Protein AF-A0A6I9MUZ3-F1 (afdb_monomer_lite)

pLDDT: mean 75.19, std 16.55, range [36.91, 97.44]

Sequence (96 aa):
MTSFPLPQPRGIDLSLPTCGEIQCSDHGSCLSPPGGGTGFVCNCDLGYQGEACEDTVNGALSLPLSLSVLAVIFGVLMVAFLVAKIRQKQKKRNRY

Organism: NCBI:txid8208

Foldseek 3Di:
DDDDPDDDDPDPPVPDDACLVPQLVVQFHWDDPPPRDPDTATDGHPQFDDRSSPDGPVNVVVVVVVVVVVVVVVVVVVVVVVVVVVVVVVVVVVVD

InterPro domains:
  IPR000742 EGF-like domain [PS00022] (42-53)
  IPR000742 EGF-like domain [PS01186] (42-53)
  IPR000742 EGF-like domain [PS50026] (15-54)

Secondary structure (DSSP, 8-state):
---PPP-PPPP--TTS--HHHH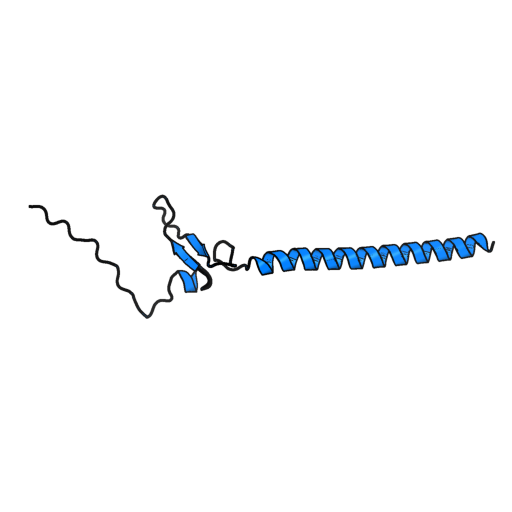HSTTSEEEE--TT--S--EEEEPTTEESSSS-EETTHHHHHHHHHHHHHHHHHHHHHHHHHHHHHHHHHHHTT-

Structure (mmCIF, N/CA/C/O backbone):
data_AF-A0A6I9MUZ3-F1
#
_entry.id   AF-A0A6I9MUZ3-F1
#
loop_
_atom_site.group_PDB
_atom_site.id
_atom_site.type_symbol
_atom_site.label_atom_id
_atom_site.label_alt_id
_atom_site.label_comp_id
_atom_site.label_asym_id
_atom_site.label_entity_id
_atom_site.label_seq_id
_atom_site.pdbx_PDB_ins_code
_atom_site.Cartn_x
_atom_site.Cartn_y
_atom_site.Cartn_z
_atom_site.occupancy
_atom_site.B_iso_or_equiv
_atom_site.auth_seq_id
_atom_site.auth_comp_id
_atom_site.auth_asym_id
_atom_site.auth_atom_id
_atom_site.pdbx_PDB_model_num
ATOM 1 N N . MET A 1 1 ? 25.807 2.320 -52.264 1.00 37.91 1 MET A N 1
ATOM 2 C CA . MET A 1 1 ? 26.033 1.276 -51.242 1.00 37.91 1 MET A CA 1
ATOM 3 C C . MET A 1 1 ? 26.203 2.002 -49.915 1.00 37.91 1 MET A C 1
ATOM 5 O O . MET A 1 1 ? 27.305 2.401 -49.577 1.00 37.91 1 MET A O 1
ATOM 9 N N . THR A 1 2 ? 25.105 2.346 -49.247 1.00 36.91 2 THR A N 1
ATOM 10 C CA . THR A 1 2 ? 25.132 3.125 -47.999 1.00 36.91 2 THR A CA 1
ATOM 11 C C . THR A 1 2 ? 25.165 2.159 -46.825 1.00 36.91 2 THR A C 1
ATOM 13 O O . THR A 1 2 ? 24.135 1.605 -46.446 1.00 36.91 2 THR A O 1
ATOM 16 N N . SER A 1 3 ? 26.353 1.913 -46.280 1.00 43.47 3 SER A N 1
ATOM 17 C CA . SER A 1 3 ? 26.522 1.188 -45.023 1.00 43.47 3 SER A CA 1
ATOM 18 C C . SER A 1 3 ? 26.066 2.085 -43.869 1.00 43.47 3 SER A C 1
ATOM 20 O O . SER A 1 3 ? 26.798 2.980 -43.449 1.00 43.47 3 SER A O 1
ATOM 22 N N . PHE A 1 4 ? 24.840 1.871 -43.389 1.00 40.12 4 PHE A N 1
ATOM 23 C CA . PHE A 1 4 ? 24.373 2.406 -42.110 1.00 40.12 4 PHE A CA 1
ATOM 24 C C . PHE A 1 4 ? 25.243 1.820 -40.983 1.00 40.12 4 PHE A C 1
ATOM 26 O O . PHE A 1 4 ? 25.352 0.593 -40.900 1.00 40.12 4 PHE A O 1
ATOM 33 N N . PRO A 1 5 ? 25.863 2.635 -40.112 1.00 45.69 5 PRO A N 1
ATOM 34 C CA . PRO A 1 5 ? 26.502 2.118 -38.912 1.00 45.69 5 PRO A CA 1
ATOM 35 C C . PRO A 1 5 ? 25.411 1.569 -37.987 1.00 45.69 5 PRO A C 1
ATOM 37 O O . PRO A 1 5 ? 24.485 2.292 -37.618 1.00 45.69 5 PRO A O 1
ATOM 40 N N . LEU A 1 6 ? 25.506 0.286 -37.634 1.00 44.88 6 LEU A N 1
ATOM 41 C CA . LEU A 1 6 ? 24.708 -0.328 -36.572 1.00 44.88 6 LEU A CA 1
ATOM 42 C C . LEU A 1 6 ? 24.809 0.527 -35.291 1.00 44.88 6 LEU A C 1
ATOM 44 O O . LEU A 1 6 ? 25.926 0.908 -34.925 1.00 44.88 6 LEU A O 1
ATOM 48 N N . PRO A 1 7 ? 23.693 0.827 -34.596 1.00 53.34 7 PRO A N 1
ATOM 49 C CA . PRO A 1 7 ? 23.743 1.494 -33.302 1.00 53.34 7 PRO A CA 1
ATOM 50 C C . PRO A 1 7 ? 24.540 0.605 -32.351 1.00 53.34 7 PRO A C 1
ATOM 52 O O . PRO A 1 7 ? 24.147 -0.530 -32.081 1.00 53.34 7 PRO A O 1
ATOM 55 N N . GLN A 1 8 ? 25.693 1.086 -31.893 1.00 42.69 8 GLN A N 1
ATOM 56 C CA . GLN A 1 8 ? 26.495 0.337 -30.939 1.00 42.69 8 GLN A CA 1
ATOM 57 C C . GLN A 1 8 ? 25.699 0.174 -29.635 1.00 42.69 8 GLN A C 1
ATOM 59 O O . GLN A 1 8 ? 25.202 1.178 -29.110 1.00 42.69 8 GLN A O 1
ATOM 64 N N . PRO A 1 9 ? 25.555 -1.054 -29.104 1.00 49.97 9 PRO A N 1
ATOM 65 C CA . PRO A 1 9 ? 25.009 -1.245 -27.772 1.00 49.97 9 PRO A CA 1
ATOM 66 C C . PRO A 1 9 ? 25.951 -0.528 -26.807 1.00 49.97 9 PRO A C 1
ATOM 68 O O . PRO A 1 9 ? 27.155 -0.787 -26.782 1.00 49.97 9 PRO A O 1
ATOM 71 N N . ARG A 1 10 ? 25.412 0.460 -26.087 1.00 51.56 10 ARG A N 1
ATOM 72 C CA . ARG A 1 10 ? 26.177 1.233 -25.112 1.00 51.56 10 ARG A CA 1
ATOM 73 C C . ARG A 1 10 ? 26.773 0.262 -24.097 1.00 51.56 10 ARG A C 1
ATOM 75 O O . ARG A 1 10 ? 26.066 -0.606 -23.596 1.00 51.56 10 ARG A O 1
ATOM 82 N N . GLY A 1 11 ? 28.083 0.387 -23.889 1.00 51.19 11 GLY A N 1
ATOM 83 C CA . GLY A 1 11 ? 28.867 -0.490 -23.032 1.00 51.19 11 GLY A CA 1
ATOM 84 C C . GLY A 1 11 ? 28.227 -0.665 -21.659 1.00 51.19 11 GLY A C 1
ATOM 85 O O . GLY A 1 11 ? 27.684 0.278 -21.087 1.00 51.19 11 GLY A O 1
ATOM 86 N N . ILE A 1 12 ? 28.280 -1.895 -21.161 1.00 54.88 12 ILE A N 1
ATOM 87 C CA . ILE A 1 12 ? 27.889 -2.241 -19.799 1.00 54.88 12 ILE A CA 1
ATOM 88 C C . ILE A 1 12 ? 29.020 -1.730 -18.903 1.00 54.88 12 ILE A C 1
ATOM 90 O O . ILE A 1 12 ? 30.051 -2.384 -18.755 1.00 54.88 12 ILE A O 1
ATOM 94 N N . ASP A 1 13 ? 28.869 -0.511 -18.395 1.00 49.88 13 ASP A N 1
ATOM 95 C CA . ASP A 1 13 ? 29.793 0.082 -17.433 1.00 49.88 13 ASP A CA 1
ATOM 96 C C . ASP A 1 13 ? 29.585 -0.619 -16.081 1.00 49.88 13 ASP A C 1
ATOM 98 O O . ASP A 1 13 ? 28.618 -0.366 -15.368 1.00 49.88 13 ASP A O 1
ATOM 102 N N . LEU A 1 14 ? 30.473 -1.559 -15.748 1.00 55.19 14 LEU A N 1
ATOM 103 C CA . LEU A 1 14 ? 30.393 -2.448 -14.576 1.00 55.19 14 LEU A CA 1
ATOM 104 C C . LEU A 1 14 ? 30.644 -1.716 -13.235 1.00 55.19 14 LEU A C 1
ATOM 106 O O . LEU A 1 14 ? 30.970 -2.338 -12.228 1.00 55.19 14 LEU A O 1
ATOM 110 N N . SER A 1 15 ? 30.576 -0.384 -13.208 1.00 54.94 15 SER A N 1
ATOM 111 C CA . SER A 1 15 ? 30.851 0.440 -12.019 1.00 54.94 15 SER A CA 1
ATOM 112 C C . SER A 1 15 ? 29.850 1.577 -11.798 1.00 54.94 15 SER A C 1
ATOM 114 O O . SER A 1 15 ? 30.048 2.377 -10.885 1.00 54.94 15 SER A O 1
ATOM 116 N N . LEU A 1 16 ? 28.767 1.644 -12.580 1.00 53.00 16 LEU A N 1
ATOM 117 C CA . LEU A 1 16 ? 27.635 2.525 -12.298 1.00 53.00 16 LEU A CA 1
ATOM 118 C C . LEU A 1 16 ? 26.445 1.653 -11.870 1.00 53.00 16 LEU A C 1
ATOM 120 O O . LEU A 1 16 ? 26.091 0.749 -12.630 1.00 53.00 16 LEU A O 1
ATOM 124 N N . PRO A 1 17 ? 25.833 1.886 -10.690 1.00 60.06 17 PRO A N 1
ATOM 125 C CA . PRO A 1 17 ? 24.660 1.123 -10.296 1.00 60.06 17 PRO A CA 1
ATOM 126 C C . PRO A 1 17 ? 23.590 1.304 -11.376 1.00 60.06 17 PRO A C 1
ATOM 128 O O . PRO A 1 17 ? 23.399 2.405 -11.912 1.00 60.06 17 PRO A O 1
ATOM 131 N N . THR A 1 18 ? 22.959 0.204 -11.781 1.00 69.25 18 THR A N 1
ATOM 132 C CA . THR A 1 18 ? 22.018 0.238 -12.909 1.00 69.25 18 THR A CA 1
ATOM 133 C C . THR A 1 18 ? 20.837 1.127 -12.525 1.00 69.25 18 THR A C 1
ATOM 135 O O . THR A 1 18 ? 20.486 1.229 -11.355 1.00 69.25 18 THR A O 1
ATOM 138 N N . CYS A 1 19 ? 20.181 1.766 -13.496 1.00 72.94 19 CYS A N 1
ATOM 139 C CA . CYS A 1 19 ? 18.974 2.556 -13.227 1.00 72.94 19 CYS A CA 1
ATOM 140 C C . CYS A 1 19 ? 17.936 1.776 -12.386 1.00 72.94 19 CYS A C 1
ATOM 142 O O . CYS A 1 19 ? 17.274 2.367 -11.545 1.00 72.94 19 CYS A O 1
ATOM 144 N N . GLY A 1 20 ? 17.853 0.447 -12.535 1.00 70.50 20 GLY A N 1
ATOM 145 C CA . GLY A 1 20 ? 17.021 -0.399 -11.673 1.00 70.50 20 GLY A CA 1
ATOM 146 C C . GLY A 1 20 ? 17.391 -0.342 -10.183 1.00 70.50 20 GLY A C 1
ATOM 147 O O . GLY A 1 20 ? 16.508 -0.250 -9.340 1.00 70.50 20 GLY A O 1
ATOM 148 N N . GLU A 1 21 ? 18.681 -0.298 -9.854 1.00 73.38 21 GLU A N 1
ATOM 149 C CA . GLU A 1 21 ? 19.199 -0.288 -8.477 1.00 73.38 21 GLU A CA 1
ATOM 150 C C . GLU A 1 21 ? 18.994 1.076 -7.796 1.00 73.38 21 GLU A C 1
ATOM 152 O O . GLU A 1 21 ? 18.529 1.153 -6.662 1.00 73.38 21 GLU A O 1
ATOM 157 N N . ILE A 1 22 ? 19.280 2.177 -8.503 1.00 75.31 22 ILE A N 1
ATOM 158 C CA . ILE A 1 22 ? 19.171 3.537 -7.936 1.00 75.31 22 ILE A CA 1
ATOM 159 C C . ILE A 1 22 ? 17.725 4.035 -7.970 1.00 75.31 22 ILE A C 1
ATOM 161 O O . ILE A 1 22 ? 17.260 4.702 -7.047 1.00 75.31 22 ILE A O 1
ATOM 165 N N . GLN A 1 23 ? 17.027 3.735 -9.063 1.00 78.56 23 GLN A N 1
ATOM 166 C CA . GLN A 1 23 ? 15.816 4.440 -9.451 1.00 78.56 23 GLN A CA 1
ATOM 167 C C . GLN A 1 23 ? 14.553 3.592 -9.362 1.00 78.56 23 GLN A C 1
ATOM 169 O O . GLN A 1 23 ? 13.475 4.164 -9.254 1.00 78.56 23 GLN A O 1
ATOM 174 N N . CYS A 1 24 ? 14.691 2.265 -9.363 1.00 84.62 24 CYS A N 1
ATOM 175 C CA . CYS A 1 24 ? 13.596 1.320 -9.143 1.00 84.62 24 CYS A CA 1
ATOM 176 C C . CYS A 1 24 ? 13.801 0.490 -7.864 1.00 84.62 24 CYS A C 1
ATOM 178 O O . CYS A 1 24 ? 13.346 -0.650 -7.795 1.00 84.62 24 CYS A O 1
ATOM 180 N N . SER A 1 25 ? 14.534 1.043 -6.887 1.00 84.00 25 SER A N 1
ATOM 181 C CA . SER A 1 25 ? 14.793 0.438 -5.571 1.00 84.00 25 SER A CA 1
ATOM 182 C C . SER A 1 25 ? 15.311 -1.006 -5.616 1.00 84.00 25 SER A C 1
ATOM 184 O O . SER A 1 25 ? 15.020 -1.782 -4.712 1.00 84.00 25 SER A O 1
ATOM 186 N N . ASP A 1 26 ? 16.062 -1.373 -6.660 1.00 83.00 26 ASP A N 1
ATOM 187 C CA . ASP A 1 26 ? 16.543 -2.745 -6.913 1.00 83.00 26 ASP A CA 1
ATOM 188 C C . ASP A 1 26 ? 15.416 -3.786 -7.102 1.00 83.00 26 ASP A C 1
ATOM 190 O O . ASP A 1 26 ? 15.635 -4.993 -7.131 1.00 83.00 26 ASP A O 1
ATOM 194 N N . HIS A 1 27 ? 14.179 -3.318 -7.263 1.00 85.38 27 HIS A N 1
ATOM 195 C CA . HIS A 1 27 ? 12.968 -4.127 -7.384 1.00 85.38 27 HIS A CA 1
ATOM 196 C C . HIS A 1 27 ? 12.300 -3.959 -8.753 1.00 85.38 27 HIS A C 1
ATOM 198 O O . HIS A 1 27 ? 11.095 -4.174 -8.905 1.00 85.38 27 HIS A O 1
ATOM 204 N N . GLY A 1 28 ? 13.068 -3.546 -9.764 1.00 83.75 28 GLY A N 1
ATOM 205 C CA . GLY A 1 28 ? 12.564 -3.386 -11.116 1.00 83.75 28 GLY A CA 1
ATOM 206 C C . GLY A 1 28 ? 13.615 -2.991 -12.144 1.00 83.75 28 GLY A C 1
ATOM 207 O O . GLY A 1 28 ? 14.772 -2.696 -11.846 1.00 83.75 28 GLY A O 1
ATOM 208 N N . SER A 1 29 ? 13.180 -2.968 -13.400 1.00 83.38 29 SER A N 1
ATOM 209 C CA . SER A 1 29 ? 14.001 -2.586 -14.550 1.00 83.38 29 SER A CA 1
ATOM 210 C C . SER A 1 29 ? 13.549 -1.252 -15.135 1.00 83.38 29 SER A C 1
ATOM 212 O O . SER A 1 29 ? 12.360 -1.045 -15.363 1.00 83.38 29 SER A O 1
ATOM 214 N N . CYS A 1 30 ? 14.486 -0.358 -15.447 1.00 81.44 30 CYS A N 1
ATOM 215 C CA . CYS A 1 30 ? 14.154 0.895 -16.123 1.00 81.44 30 CYS A CA 1
ATOM 216 C C . CYS A 1 30 ? 13.858 0.668 -17.605 1.00 81.44 30 CYS A C 1
ATOM 218 O O . CYS A 1 30 ? 14.708 0.184 -18.355 1.00 81.44 30 CYS A O 1
ATOM 220 N N . LEU A 1 31 ? 12.677 1.094 -18.038 1.00 78.44 31 LEU A N 1
ATOM 221 C CA . LEU A 1 31 ? 12.253 1.102 -19.431 1.00 78.44 31 LEU A CA 1
ATOM 222 C C . LEU A 1 31 ? 12.066 2.543 -19.915 1.00 78.44 31 LEU A C 1
ATOM 224 O O . LEU A 1 31 ? 11.685 3.440 -19.160 1.00 78.44 31 LEU A O 1
ATOM 228 N N . SER A 1 32 ? 12.325 2.778 -21.202 1.00 69.06 32 SER A N 1
ATOM 229 C CA . SER A 1 32 ? 11.989 4.056 -21.829 1.00 69.06 32 SER A CA 1
ATOM 230 C C . SER A 1 32 ? 10.466 4.177 -21.993 1.00 69.06 32 SER A C 1
ATOM 232 O O . SER A 1 32 ? 9.828 3.202 -22.397 1.00 69.06 32 SER A O 1
ATOM 234 N N . PRO A 1 33 ? 9.869 5.355 -21.733 1.00 70.56 33 PRO A N 1
ATOM 235 C CA . PRO A 1 33 ? 8.443 5.573 -21.890 1.00 70.56 33 PRO A CA 1
ATOM 236 C C . PRO A 1 33 ? 7.995 5.242 -23.320 1.00 70.56 33 PRO A C 1
ATOM 238 O O . PRO A 1 33 ? 8.664 5.664 -24.277 1.00 70.56 33 PRO A O 1
ATOM 241 N N . PRO A 1 34 ? 6.858 4.546 -23.498 1.00 54.41 34 PRO A N 1
ATOM 242 C CA . PRO A 1 34 ? 6.276 4.331 -24.815 1.00 54.41 34 PRO A CA 1
ATOM 243 C C . PRO A 1 34 ? 5.855 5.692 -25.388 1.00 54.41 34 PRO A C 1
ATOM 245 O O . PRO A 1 34 ? 4.832 6.251 -25.010 1.00 54.41 34 PRO A O 1
ATOM 248 N N . GLY A 1 35 ? 6.697 6.268 -26.249 1.00 61.62 35 GLY A N 1
ATOM 249 C CA . GLY A 1 35 ? 6.505 7.618 -26.794 1.00 61.62 35 GLY A CA 1
ATOM 250 C C . GLY A 1 35 ? 7.778 8.455 -26.942 1.00 61.62 35 GLY A C 1
ATOM 251 O O . GLY A 1 35 ? 7.710 9.536 -27.517 1.00 61.62 35 GLY A O 1
ATOM 252 N N . GLY A 1 36 ? 8.938 7.976 -26.474 1.00 56.03 36 GLY A N 1
ATOM 253 C CA . GLY A 1 36 ? 10.222 8.650 -26.724 1.00 56.03 36 GLY A CA 1
ATOM 254 C C . GLY A 1 36 ? 10.424 9.947 -25.930 1.00 56.03 36 GLY A C 1
ATOM 255 O O . GLY A 1 36 ? 11.052 10.879 -26.425 1.00 56.03 36 GLY A O 1
ATOM 256 N N . GLY A 1 37 ? 9.880 10.020 -24.712 1.00 62.47 37 GLY A N 1
ATOM 257 C CA . GLY A 1 37 ? 10.147 11.111 -23.770 1.00 62.47 37 GLY A CA 1
ATOM 258 C C . GLY A 1 37 ? 11.477 10.943 -23.025 1.00 62.47 37 GLY A C 1
ATOM 259 O O . GLY A 1 37 ? 12.041 9.854 -22.975 1.00 62.47 37 GLY A O 1
ATOM 260 N N . THR A 1 38 ? 11.959 12.017 -22.395 1.00 60.19 38 THR A N 1
ATOM 261 C CA . THR A 1 38 ? 13.193 12.038 -21.580 1.00 60.19 38 THR A CA 1
ATOM 262 C C . THR A 1 38 ? 13.025 11.446 -20.172 1.00 60.19 38 THR A C 1
ATOM 264 O O . THR A 1 38 ? 13.920 11.585 -19.344 1.00 60.19 38 THR A O 1
ATOM 267 N N . GLY A 1 39 ? 11.873 10.838 -19.873 1.00 64.38 39 GLY A N 1
ATOM 268 C CA . GLY A 1 39 ? 11.627 10.135 -18.611 1.00 64.38 39 GLY A CA 1
ATOM 269 C C . GLY A 1 39 ? 12.107 8.685 -18.665 1.00 64.38 39 GLY A C 1
ATOM 270 O O . GLY A 1 39 ? 12.375 8.156 -19.739 1.00 64.38 39 GLY A O 1
ATOM 271 N N . PHE A 1 40 ? 12.185 8.032 -17.512 1.00 73.00 40 PHE A N 1
ATOM 272 C CA . PHE A 1 40 ? 12.291 6.578 -17.382 1.00 73.00 40 PHE A CA 1
ATOM 273 C C . PHE A 1 40 ? 11.051 6.090 -16.624 1.00 73.00 40 PHE A C 1
ATOM 275 O O . PHE A 1 40 ? 10.476 6.838 -15.836 1.00 73.00 40 PHE A O 1
ATOM 282 N N . VAL A 1 41 ? 10.615 4.863 -16.890 1.00 80.25 41 VAL A N 1
ATOM 283 C CA . VAL A 1 41 ? 9.532 4.203 -16.151 1.00 80.25 41 VAL A CA 1
ATOM 284 C C . VAL A 1 41 ? 10.086 2.911 -15.574 1.00 80.25 41 VAL A C 1
ATOM 286 O O . VAL A 1 41 ? 10.758 2.161 -16.282 1.00 80.25 41 VAL A O 1
ATOM 289 N N . CYS A 1 42 ? 9.815 2.647 -14.301 1.00 85.00 42 CYS A N 1
ATOM 290 C CA . CYS A 1 42 ? 10.203 1.401 -13.660 1.00 85.00 42 CYS A CA 1
ATOM 291 C C . CYS A 1 42 ? 9.208 0.284 -13.988 1.00 85.00 42 CYS A C 1
ATOM 293 O O . CYS A 1 42 ? 8.002 0.420 -13.796 1.00 85.00 42 CYS A O 1
ATOM 295 N N . ASN A 1 43 ? 9.721 -0.837 -14.483 1.00 85.38 43 ASN A N 1
ATOM 296 C CA . ASN A 1 43 ? 8.983 -2.084 -14.601 1.00 85.38 43 ASN A CA 1
ATOM 297 C C . ASN A 1 43 ? 9.286 -2.944 -13.375 1.00 85.38 43 ASN A C 1
ATOM 299 O O . ASN A 1 43 ? 10.331 -3.597 -13.335 1.00 85.38 43 ASN A O 1
ATOM 303 N N . CYS A 1 44 ? 8.391 -2.902 -12.390 1.00 86.69 44 CYS A N 1
ATOM 304 C CA . CYS A 1 44 ? 8.570 -3.569 -11.105 1.00 86.69 44 CYS A CA 1
ATOM 305 C C . CYS A 1 44 ? 8.459 -5.091 -11.196 1.00 86.69 44 CYS A C 1
ATOM 307 O O . CYS A 1 44 ? 7.672 -5.631 -11.982 1.00 86.69 44 CYS A O 1
ATOM 309 N N . ASP A 1 45 ? 9.226 -5.764 -10.345 1.00 85.38 45 ASP A N 1
ATOM 310 C CA . ASP A 1 45 ? 9.178 -7.206 -10.157 1.00 85.38 45 ASP A CA 1
ATOM 311 C C . ASP A 1 45 ? 7.887 -7.645 -9.452 1.00 85.38 45 ASP A C 1
ATOM 313 O O . ASP A 1 45 ? 7.171 -6.864 -8.816 1.00 85.38 45 ASP A O 1
ATOM 317 N N . LEU A 1 46 ? 7.570 -8.938 -9.569 1.00 81.12 46 LEU A N 1
ATOM 318 C CA . LEU A 1 46 ? 6.338 -9.499 -9.023 1.00 81.12 46 LEU A CA 1
ATOM 319 C C . LEU A 1 46 ? 6.253 -9.257 -7.508 1.00 81.12 46 LEU A C 1
ATOM 321 O O . LEU A 1 46 ? 7.056 -9.774 -6.735 1.00 81.12 46 LEU A O 1
ATOM 325 N N . GLY A 1 47 ? 5.231 -8.519 -7.082 1.00 78.00 47 GLY A N 1
ATOM 326 C CA . GLY A 1 47 ? 5.001 -8.216 -5.671 1.00 78.00 47 GLY A CA 1
ATOM 327 C C . GLY A 1 47 ? 5.479 -6.837 -5.222 1.00 78.00 47 GLY A C 1
ATOM 328 O O . GLY A 1 47 ? 5.230 -6.495 -4.065 1.00 78.00 47 GLY A O 1
ATOM 329 N N . TYR A 1 48 ? 6.063 -6.044 -6.123 1.00 82.19 48 TYR A N 1
ATOM 330 C CA . TYR A 1 48 ? 6.404 -4.639 -5.913 1.00 82.19 48 TYR A CA 1
ATOM 331 C C . TYR A 1 48 ? 5.529 -3.712 -6.769 1.00 82.19 48 TYR A C 1
ATOM 333 O O . TYR A 1 48 ? 5.054 -4.084 -7.843 1.00 82.19 48 TYR A O 1
ATOM 341 N N . GLN A 1 49 ? 5.266 -2.516 -6.260 1.00 82.06 49 GLN A N 1
ATOM 342 C CA . GLN A 1 49 ? 4.443 -1.469 -6.857 1.00 82.06 49 GLN A CA 1
ATOM 343 C C . GLN A 1 49 ? 4.986 -0.089 -6.444 1.00 82.06 49 GLN A C 1
ATOM 345 O O . GLN A 1 49 ? 5.844 0.006 -5.572 1.00 82.06 49 GLN A O 1
ATOM 350 N N . GLY A 1 50 ? 4.471 0.978 -7.053 1.00 78.25 50 GLY A N 1
ATOM 351 C CA . GLY A 1 50 ? 4.967 2.346 -6.848 1.00 78.25 50 GLY A CA 1
ATOM 352 C C . GLY A 1 50 ? 5.690 2.877 -8.083 1.00 78.25 50 GLY A C 1
ATOM 353 O O . GLY A 1 50 ? 5.891 2.141 -9.053 1.00 78.25 50 GLY A O 1
ATOM 354 N N . GLU A 1 51 ? 6.045 4.161 -8.080 1.00 80.94 51 GLU A N 1
ATOM 355 C CA . GLU A 1 51 ? 6.744 4.775 -9.223 1.00 80.94 51 GLU A CA 1
ATOM 356 C C . GLU A 1 51 ? 8.200 4.300 -9.327 1.00 80.94 51 GLU A C 1
ATOM 358 O O . GLU A 1 51 ? 8.734 4.194 -10.434 1.00 80.94 51 GLU A O 1
ATOM 363 N N . ALA A 1 52 ? 8.810 3.963 -8.190 1.00 83.06 52 ALA A N 1
ATOM 364 C CA . ALA A 1 52 ? 10.165 3.443 -8.058 1.00 83.06 52 ALA A CA 1
ATOM 365 C C . ALA A 1 52 ? 10.188 2.013 -7.485 1.00 83.06 52 ALA A C 1
ATOM 367 O O . ALA A 1 52 ? 11.228 1.561 -7.020 1.00 83.06 52 ALA A O 1
ATOM 368 N N . CYS A 1 53 ? 9.070 1.279 -7.532 1.00 85.06 53 CYS A N 1
ATOM 369 C CA . CYS A 1 53 ? 8.950 -0.071 -6.962 1.00 85.06 53 CYS A CA 1
ATOM 370 C C . CYS A 1 53 ? 9.243 -0.128 -5.448 1.00 85.06 53 CYS A C 1
ATOM 372 O O . CYS A 1 53 ? 9.698 -1.150 -4.932 1.00 85.06 53 CYS A O 1
ATOM 374 N N . GLU A 1 54 ? 8.983 0.975 -4.737 1.00 83.31 54 GLU A N 1
ATOM 375 C CA . GLU A 1 54 ? 9.258 1.136 -3.308 1.00 83.31 54 GLU A CA 1
ATOM 376 C C . GLU A 1 54 ? 8.278 0.380 -2.399 1.00 83.31 54 GLU A C 1
ATOM 378 O O . GLU A 1 54 ? 8.614 0.022 -1.267 1.00 83.31 54 GLU A O 1
ATOM 383 N N . ASP A 1 55 ? 7.067 0.119 -2.886 1.00 81.25 55 ASP A N 1
ATOM 384 C CA . ASP A 1 55 ? 6.008 -0.520 -2.121 1.00 81.25 55 ASP A CA 1
ATOM 385 C C . ASP A 1 55 ? 5.891 -1.995 -2.487 1.00 81.25 55 ASP A C 1
ATOM 387 O O . ASP A 1 55 ? 6.001 -2.385 -3.643 1.00 81.25 55 ASP A O 1
ATOM 391 N N . THR A 1 56 ? 5.566 -2.843 -1.513 1.00 78.69 56 THR A N 1
ATOM 392 C CA . THR A 1 56 ? 5.163 -4.224 -1.805 1.00 78.69 56 THR A CA 1
ATOM 393 C C . THR A 1 56 ? 3.647 -4.330 -1.856 1.00 78.69 56 THR A C 1
ATOM 395 O O . THR A 1 56 ? 2.947 -3.758 -1.019 1.00 78.69 56 THR A O 1
ATOM 398 N N . VAL A 1 57 ? 3.113 -5.137 -2.771 1.00 69.44 57 VAL A N 1
ATOM 399 C CA . VAL A 1 57 ? 1.664 -5.413 -2.863 1.00 69.44 57 VAL A CA 1
ATOM 400 C C . VAL A 1 57 ? 1.109 -5.989 -1.552 1.00 69.44 57 VAL A C 1
ATOM 402 O O . VAL A 1 57 ? -0.039 -5.754 -1.184 1.00 69.44 57 VAL A O 1
ATOM 405 N N . ASN A 1 58 ? 1.952 -6.706 -0.801 1.00 64.19 58 ASN A N 1
ATOM 406 C CA . ASN A 1 58 ? 1.624 -7.241 0.520 1.00 64.19 58 ASN A CA 1
ATOM 407 C C . ASN A 1 58 ? 1.674 -6.156 1.613 1.00 64.19 58 ASN A C 1
ATOM 409 O O . ASN A 1 58 ? 0.853 -6.170 2.532 1.00 64.19 58 ASN A O 1
ATOM 413 N N . GLY A 1 59 ? 2.602 -5.200 1.507 1.00 61.47 59 GLY A N 1
ATOM 414 C CA . GLY A 1 59 ? 2.701 -4.031 2.386 1.00 61.47 59 GLY A CA 1
ATOM 415 C C . GLY A 1 59 ? 1.522 -3.069 2.221 1.00 61.47 59 GLY A C 1
ATOM 416 O O . GLY A 1 59 ? 0.941 -2.603 3.203 1.00 61.47 59 GLY A O 1
ATOM 417 N N . ALA A 1 60 ? 1.077 -2.868 0.981 1.00 60.62 60 ALA A N 1
ATOM 418 C CA . ALA A 1 60 ? -0.107 -2.074 0.673 1.00 60.62 60 ALA A CA 1
ATOM 419 C C . ALA A 1 60 ? -1.396 -2.675 1.256 1.00 60.62 60 ALA A C 1
ATOM 421 O O . ALA A 1 60 ? -2.360 -1.947 1.470 1.00 60.62 60 ALA A O 1
ATOM 422 N N . LEU A 1 61 ? -1.420 -3.982 1.545 1.00 59.94 61 LEU A N 1
ATOM 423 C CA . LEU A 1 61 ? -2.542 -4.654 2.203 1.00 59.94 61 LEU A CA 1
ATOM 424 C C . LEU A 1 61 ? -2.404 -4.670 3.735 1.00 59.94 61 LEU A C 1
ATOM 426 O O . LEU A 1 61 ? -3.407 -4.632 4.448 1.00 59.94 61 LEU A O 1
ATOM 430 N N . SER A 1 62 ? -1.183 -4.679 4.271 1.00 62.00 62 SER A N 1
ATOM 431 C CA . SER A 1 62 ? -0.948 -4.690 5.721 1.00 62.00 62 SER A CA 1
ATOM 432 C C . SER A 1 62 ? -1.253 -3.338 6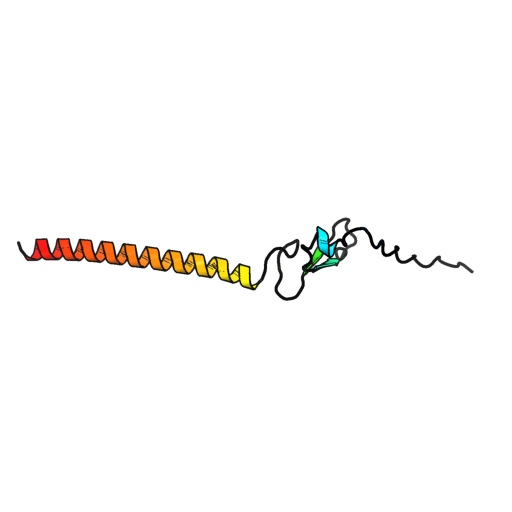.385 1.00 62.00 62 SER A C 1
ATOM 434 O O . SER A 1 62 ? -1.747 -3.301 7.519 1.00 62.00 62 SER A O 1
ATOM 436 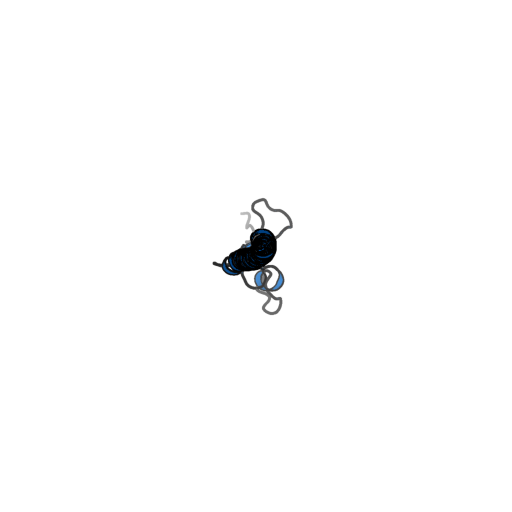N N . LEU A 1 63 ? -1.062 -2.227 5.669 1.00 71.62 63 LEU A N 1
ATOM 437 C CA . LEU A 1 63 ? -1.420 -0.887 6.144 1.00 71.62 63 LEU A CA 1
ATOM 438 C C . LEU A 1 63 ? -2.943 -0.682 6.336 1.00 71.62 63 LEU A C 1
ATOM 440 O O . LEU A 1 63 ? -3.356 -0.317 7.440 1.00 71.62 63 LEU A O 1
ATOM 444 N N . PRO A 1 64 ? -3.822 -0.966 5.354 1.00 77.69 64 PRO A N 1
ATOM 445 C CA . PRO A 1 64 ? -5.266 -0.846 5.545 1.00 77.69 64 PRO A CA 1
ATOM 446 C C . PRO A 1 64 ? -5.807 -1.858 6.563 1.00 77.69 64 PRO A C 1
ATOM 448 O O . PRO A 1 64 ? -6.733 -1.527 7.308 1.00 77.69 64 PRO A O 1
ATOM 451 N N . LEU A 1 65 ? -5.225 -3.061 6.655 1.00 79.38 65 LEU A N 1
ATOM 452 C CA . LEU A 1 65 ? -5.624 -4.059 7.653 1.00 79.38 65 LEU A CA 1
ATOM 453 C C . LEU A 1 65 ? -5.299 -3.600 9.079 1.00 79.38 65 LEU A C 1
ATOM 455 O O . LEU A 1 65 ? -6.168 -3.659 9.949 1.00 79.38 65 LEU A O 1
ATOM 459 N N . SER A 1 66 ? -4.088 -3.098 9.326 1.00 83.31 66 SER A N 1
ATOM 460 C CA . SER A 1 66 ? -3.686 -2.627 10.659 1.00 83.31 66 SER A CA 1
ATOM 461 C C . SER A 1 66 ? -4.514 -1.425 11.128 1.00 83.31 66 SER A C 1
ATOM 463 O O . SER A 1 66 ? -5.008 -1.429 12.259 1.00 83.31 66 SER A O 1
ATOM 465 N N . LEU A 1 67 ? -4.760 -0.444 10.253 1.00 85.38 67 LEU A N 1
ATOM 466 C CA . LEU A 1 67 ? -5.619 0.705 10.560 1.00 85.38 67 LEU A CA 1
ATOM 467 C C . LEU A 1 67 ? -7.069 0.287 10.837 1.00 85.38 67 LEU A C 1
ATOM 469 O O . LEU A 1 67 ? -7.678 0.773 11.794 1.00 85.38 67 LEU A O 1
ATOM 473 N N . SER A 1 68 ? -7.606 -0.655 10.055 1.00 90.12 68 SER A N 1
ATOM 474 C CA . SER A 1 68 ? -8.958 -1.186 10.268 1.00 90.12 68 SER A CA 1
ATOM 475 C C . SER A 1 68 ? -9.078 -1.913 11.610 1.00 90.12 68 SER A C 1
ATOM 477 O O . SER A 1 68 ? -10.027 -1.674 12.357 1.00 90.12 68 SER A O 1
ATOM 479 N N . VAL A 1 69 ? -8.104 -2.761 11.960 1.00 92.62 69 VAL A N 1
ATOM 480 C CA . VAL A 1 69 ? -8.095 -3.496 13.238 1.00 92.62 69 VAL A CA 1
ATOM 481 C C . VAL A 1 69 ? -8.026 -2.534 14.424 1.00 92.62 69 VAL A C 1
ATOM 483 O O . VAL A 1 69 ? -8.800 -2.678 15.372 1.00 92.62 69 VAL A O 1
ATOM 486 N N . LEU A 1 70 ? -7.161 -1.518 14.362 1.00 93.50 70 LEU A N 1
ATOM 487 C CA . LEU A 1 70 ? -7.066 -0.500 15.410 1.00 93.50 70 LEU A CA 1
ATOM 488 C C . LEU A 1 70 ? -8.392 0.248 15.585 1.00 93.50 70 LEU A C 1
ATOM 490 O O . LEU A 1 70 ? -8.883 0.360 16.709 1.00 93.50 70 LEU A O 1
ATOM 494 N N . ALA A 1 71 ? -9.010 0.699 14.490 1.00 95.44 71 ALA A N 1
ATOM 495 C CA . ALA A 1 71 ? -10.293 1.397 14.535 1.00 95.44 71 ALA A CA 1
ATOM 496 C C . ALA A 1 71 ? -11.404 0.539 15.166 1.00 95.44 71 ALA A C 1
ATOM 498 O O . ALA A 1 71 ? -12.165 1.030 16.004 1.00 95.44 71 ALA A O 1
ATOM 499 N N . VAL A 1 72 ? -11.464 -0.753 14.825 1.00 96.44 72 VAL A N 1
ATOM 500 C CA . VAL A 1 72 ? -12.428 -1.694 15.415 1.00 96.44 72 VAL A CA 1
ATOM 501 C C . VAL A 1 72 ? -12.175 -1.872 16.912 1.00 96.44 72 VAL A C 1
ATOM 503 O O . VAL A 1 72 ? -13.120 -1.787 17.695 1.00 96.44 72 VAL A O 1
ATOM 506 N N . ILE A 1 73 ? -10.923 -2.055 17.341 1.00 96.94 73 ILE A N 1
ATOM 507 C CA . ILE A 1 73 ? -10.581 -2.205 18.764 1.00 96.94 73 ILE A CA 1
ATOM 508 C C . ILE A 1 73 ? -10.966 -0.944 19.549 1.00 96.94 73 ILE A C 1
ATOM 510 O O . ILE A 1 73 ? -11.666 -1.044 20.560 1.00 96.94 73 ILE A O 1
ATOM 514 N N . PHE A 1 74 ? -10.577 0.246 19.078 1.00 97.00 74 PHE A N 1
ATOM 515 C CA . PHE A 1 74 ? -10.937 1.507 19.734 1.00 97.00 74 PHE A CA 1
ATOM 516 C C . PHE A 1 74 ? -12.456 1.714 19.784 1.00 97.00 74 PHE A C 1
ATOM 518 O O . PHE A 1 74 ? -12.985 2.110 20.826 1.00 97.00 74 PHE A O 1
ATOM 525 N N . GLY A 1 75 ? -13.168 1.389 18.701 1.00 97.38 75 GLY A N 1
ATOM 526 C CA . GLY A 1 75 ? -14.627 1.443 18.639 1.00 97.38 75 GLY A CA 1
ATOM 527 C C . GLY A 1 75 ? -15.293 0.508 19.650 1.00 97.38 75 GLY A C 1
ATOM 528 O O . GLY A 1 75 ? -16.161 0.939 20.409 1.00 97.38 75 GLY A O 1
ATOM 529 N N . VAL A 1 76 ? -14.850 -0.749 19.729 1.00 97.44 76 VAL A N 1
ATOM 530 C CA . VAL A 1 76 ? -15.383 -1.742 20.677 1.00 97.44 76 VAL A CA 1
ATOM 531 C C . VAL A 1 76 ? -15.123 -1.323 22.122 1.00 97.44 76 VAL A C 1
ATOM 533 O O . VAL A 1 76 ? -16.036 -1.400 22.945 1.00 97.44 76 VAL A O 1
ATOM 536 N N . LEU A 1 77 ? -13.924 -0.827 22.442 1.00 97.25 77 LEU A N 1
ATOM 537 C CA . LEU A 1 77 ? -13.596 -0.348 23.788 1.00 97.25 77 LEU A CA 1
ATOM 538 C C . LEU A 1 77 ? -14.435 0.874 24.184 1.00 97.25 77 LEU A C 1
ATOM 540 O O . LEU A 1 77 ? -14.972 0.914 25.295 1.00 97.25 77 LEU A O 1
ATOM 544 N N . MET A 1 78 ? -14.608 1.838 23.275 1.00 97.06 78 MET A N 1
ATOM 545 C CA . MET A 1 78 ? -15.464 3.006 23.506 1.00 97.06 78 MET A CA 1
ATOM 546 C C . MET A 1 78 ? -16.922 2.601 23.715 1.00 97.06 78 MET A C 1
ATOM 548 O O . MET A 1 78 ? -17.537 3.011 24.700 1.00 97.06 78 MET A O 1
ATOM 552 N N . VAL A 1 79 ? -17.472 1.744 22.851 1.00 97.12 79 VAL A N 1
ATOM 553 C CA . VAL A 1 79 ? -18.847 1.241 22.988 1.00 97.12 79 VAL A CA 1
ATOM 554 C C . VAL A 1 79 ? -19.013 0.465 24.292 1.00 97.12 79 VAL A C 1
ATOM 556 O O . VAL A 1 79 ? -19.969 0.715 25.024 1.00 97.12 79 VAL A O 1
ATOM 559 N N . ALA A 1 80 ? -18.076 -0.417 24.642 1.00 97.00 80 ALA A N 1
ATOM 560 C CA . ALA A 1 80 ? -18.116 -1.162 25.896 1.00 97.00 80 ALA A CA 1
ATOM 561 C C . ALA A 1 80 ? -18.099 -0.226 27.113 1.00 97.00 80 ALA A C 1
ATOM 563 O O . ALA A 1 80 ? -18.874 -0.426 28.051 1.00 97.00 80 ALA A O 1
ATOM 564 N N . PHE A 1 81 ? -17.281 0.829 27.089 1.00 96.94 81 PHE A N 1
ATOM 565 C CA . PHE A 1 81 ? -17.229 1.823 28.158 1.00 96.94 81 PHE A CA 1
ATOM 566 C C . PHE A 1 81 ? -18.524 2.638 28.259 1.00 96.94 81 PHE A C 1
ATOM 568 O O . PHE A 1 81 ? -19.055 2.817 29.360 1.00 96.94 81 PHE A O 1
ATOM 575 N N . LEU A 1 82 ? -19.074 3.085 27.126 1.00 96.44 82 LEU A N 1
ATOM 576 C CA . LEU 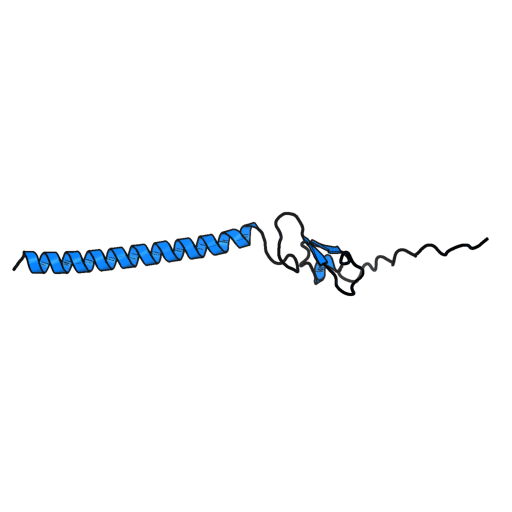A 1 82 ? -20.357 3.788 27.068 1.00 96.44 82 LEU A CA 1
ATOM 577 C C . LEU A 1 82 ? -21.489 2.901 27.588 1.00 96.44 82 LEU A C 1
ATOM 579 O O . LEU A 1 82 ? -22.256 3.327 28.451 1.00 96.44 82 LEU A O 1
ATOM 583 N N . VAL A 1 83 ? -21.555 1.648 27.141 1.00 96.12 83 VAL A N 1
ATOM 584 C CA . VAL A 1 83 ? -22.528 0.657 27.613 1.00 96.12 83 VAL A CA 1
ATOM 585 C C . VAL A 1 83 ? -22.344 0.399 29.105 1.00 96.12 83 VAL A C 1
ATOM 587 O O . VAL A 1 83 ? -23.328 0.402 29.839 1.00 96.12 83 VAL A O 1
ATOM 590 N N . ALA A 1 84 ? -21.117 0.242 29.602 1.00 95.69 84 ALA A N 1
ATOM 591 C CA . ALA A 1 84 ? -20.853 0.064 31.028 1.00 95.69 84 ALA A CA 1
ATOM 592 C C . ALA A 1 84 ? -21.314 1.280 31.846 1.00 95.69 84 ALA A C 1
ATOM 594 O O . ALA A 1 84 ? -22.012 1.114 32.848 1.00 95.69 84 ALA A O 1
ATOM 595 N N . LYS A 1 85 ? -21.005 2.503 31.400 1.00 95.50 85 LYS A N 1
ATOM 596 C CA . LYS A 1 85 ? -21.453 3.755 32.036 1.00 95.50 85 LYS A CA 1
ATOM 597 C C . LYS A 1 85 ? -22.974 3.89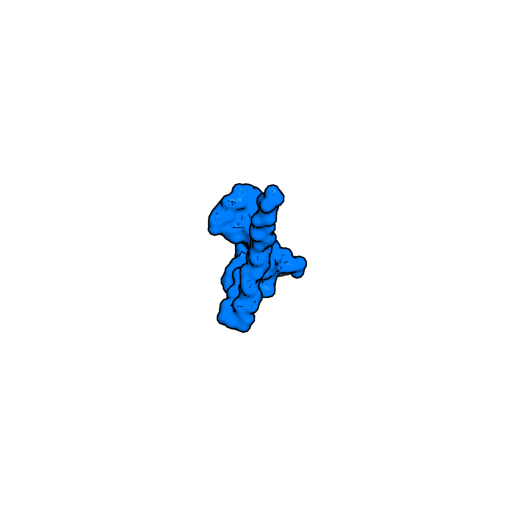4 32.014 1.00 95.50 85 LYS A C 1
ATOM 599 O O . LYS A 1 85 ? -23.566 4.243 33.037 1.00 95.50 85 LYS A O 1
ATOM 604 N N . ILE A 1 86 ? -23.615 3.580 30.889 1.00 93.06 86 ILE A N 1
ATOM 605 C CA . ILE A 1 86 ? -25.076 3.585 30.753 1.00 93.06 86 ILE A CA 1
ATOM 606 C C . ILE A 1 86 ? -25.691 2.546 31.690 1.00 93.06 86 ILE A C 1
ATOM 608 O O . ILE A 1 86 ? -26.596 2.888 32.447 1.00 93.06 86 ILE A O 1
ATOM 612 N N . ARG A 1 87 ? -25.176 1.311 31.713 1.00 92.06 87 ARG A N 1
ATOM 613 C CA . ARG A 1 87 ? -25.648 0.238 32.605 1.00 92.06 87 ARG A CA 1
ATOM 614 C C . ARG A 1 87 ? -25.468 0.607 34.073 1.00 92.06 87 ARG A C 1
ATOM 616 O O . ARG A 1 87 ? -26.379 0.377 34.862 1.00 92.06 87 ARG A O 1
ATOM 623 N N . GLN A 1 88 ? -24.349 1.229 34.450 1.00 91.50 88 GLN A N 1
ATOM 624 C CA . GLN A 1 88 ? -24.144 1.728 35.814 1.00 91.50 88 GLN A CA 1
ATOM 625 C C . GLN A 1 88 ? -25.158 2.818 36.177 1.00 91.50 88 GLN A C 1
ATOM 627 O O . GLN A 1 88 ? -25.774 2.753 37.244 1.00 91.50 88 GLN A O 1
ATOM 632 N N . LYS A 1 89 ? -25.386 3.788 35.282 1.00 87.12 89 LYS A N 1
ATOM 633 C CA . LYS A 1 89 ? -26.371 4.859 35.491 1.00 87.12 89 LYS A CA 1
ATOM 634 C C . LYS A 1 89 ? -27.796 4.307 35.567 1.00 87.12 89 LYS A C 1
ATOM 636 O O . LYS A 1 89 ? -28.556 4.719 36.438 1.00 87.12 89 LYS A O 1
ATOM 641 N N . GLN A 1 90 ? -28.141 3.347 34.710 1.00 87.12 90 GLN A N 1
ATOM 642 C CA . GLN A 1 90 ? -29.425 2.650 34.751 1.00 87.12 90 GLN A CA 1
ATOM 643 C C . GLN A 1 90 ? -29.589 1.853 36.044 1.00 87.12 90 GLN A C 1
ATOM 645 O O . GLN A 1 90 ? -30.634 1.968 36.667 1.00 87.12 90 GLN A O 1
ATOM 650 N N . LYS A 1 91 ? -28.565 1.124 36.507 1.00 82.38 91 LYS A N 1
ATOM 651 C CA . LYS A 1 91 ? -28.622 0.391 37.781 1.00 82.38 91 LYS A CA 1
ATOM 652 C C . LYS A 1 91 ? -28.817 1.332 38.969 1.00 82.38 91 LYS A C 1
ATOM 654 O O . LYS A 1 91 ? -29.586 1.004 39.863 1.00 82.38 91 LYS A O 1
ATOM 659 N N . LYS A 1 92 ? -28.166 2.502 38.968 1.00 80.81 92 LYS A N 1
ATOM 660 C CA . LYS A 1 92 ? -28.376 3.530 39.999 1.00 80.81 92 LYS A CA 1
ATOM 661 C C . LYS A 1 92 ? -29.789 4.122 39.933 1.00 80.81 92 LYS A C 1
ATOM 663 O O . LYS A 1 92 ? -30.390 4.327 40.976 1.00 80.81 92 LYS A O 1
ATOM 668 N N . ARG A 1 93 ? -30.328 4.340 38.728 1.00 74.81 93 ARG A N 1
ATOM 669 C CA . ARG A 1 93 ? -31.692 4.854 38.514 1.00 74.81 93 ARG A CA 1
ATOM 670 C C . ARG A 1 93 ? -32.793 3.824 38.789 1.00 74.81 93 ARG A C 1
ATOM 672 O O . ARG A 1 93 ? -33.850 4.221 39.218 1.00 74.81 93 ARG A O 1
ATOM 679 N N . ASN A 1 94 ? -32.557 2.534 38.562 1.00 76.69 94 ASN A N 1
ATOM 680 C CA . ASN A 1 94 ? -33.498 1.448 38.879 1.00 76.69 94 ASN A CA 1
ATOM 681 C C . ASN A 1 94 ? -33.473 1.057 40.369 1.00 76.69 94 ASN A C 1
ATOM 683 O O . ASN A 1 94 ? -34.249 0.217 40.807 1.00 76.69 94 ASN A O 1
ATOM 687 N N . ARG A 1 95 ? -32.505 1.576 41.134 1.00 74.69 95 ARG A N 1
ATOM 688 C CA . ARG A 1 95 ? -32.377 1.382 42.587 1.00 74.69 95 ARG A CA 1
ATOM 689 C C . ARG A 1 95 ? -32.994 2.536 43.395 1.00 74.69 95 ARG A C 1
ATOM 691 O O . ARG A 1 95 ? -32.953 2.454 44.618 1.00 74.69 95 ARG A O 1
ATOM 698 N N . TYR A 1 96 ? -33.492 3.578 42.729 1.00 58.81 96 TYR A N 1
ATOM 699 C CA . TYR A 1 96 ? -34.252 4.695 43.294 1.00 58.81 96 TYR A CA 1
ATOM 700 C C . TYR A 1 96 ? -35.678 4.607 42.757 1.00 58.81 96 TYR A C 1
ATOM 702 O O . TYR A 1 96 ? -36.612 4.739 43.569 1.00 58.81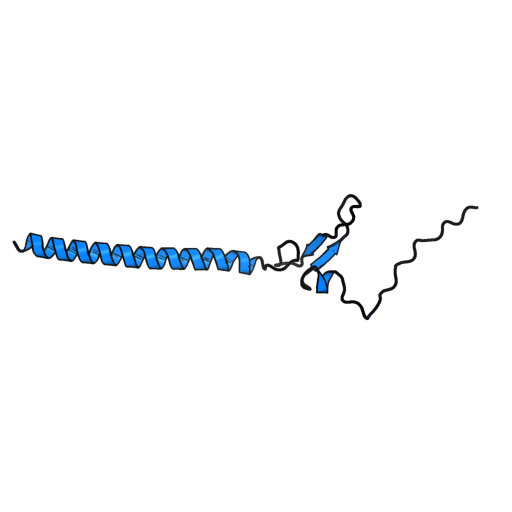 96 TYR A O 1
#

Radius of gyration: 29.21 Å; chains: 1; bounding box: 65×22×94 Å